Protein AF-A0A926EV95-F1 (afdb_monomer_lite)

Organism: NCBI:txid2763679

Sequence (154 aa):
MSTTTLKIIAVISMIIDHIGLSFPDMPVIFRWIGRISAPLFIFCLVWGFEYTSNIKKYISRMYISSVLMGILNYFISVLHLKNSRLIGMNIFRVLFIILIIVWLYDNWVKRHPKRYIYIGIFIMANDICNNVILIFPNKDKRGLCRIYFSSTSR

Structure (mmCIF, N/CA/C/O backbone):
data_AF-A0A926EV95-F1
#
_entry.id   AF-A0A926EV95-F1
#
loop_
_atom_site.group_PDB
_atom_site.id
_atom_site.type_symbol
_atom_site.label_atom_id
_atom_site.label_alt_id
_atom_site.label_comp_id
_atom_site.label_asym_id
_atom_site.label_entity_id
_atom_site.label_seq_id
_atom_site.pdbx_PDB_ins_code
_atom_site.Cartn_x
_atom_site.Cartn_y
_atom_site.Cartn_z
_atom_site.occupancy
_atom_site.B_iso_or_equiv
_atom_site.auth_seq_id
_atom_site.auth_comp_id
_atom_site.auth_asym_id
_atom_site.auth_atom_id
_atom_site.pdbx_PDB_model_num
ATOM 1 N N . MET A 1 1 ? 3.692 -20.288 6.792 1.00 55.72 1 MET A N 1
ATOM 2 C CA . MET A 1 1 ? 4.321 -19.456 5.741 1.00 55.72 1 MET A CA 1
ATOM 3 C C . MET A 1 1 ? 4.713 -18.121 6.351 1.00 55.72 1 MET A C 1
ATOM 5 O O . MET A 1 1 ? 3.862 -17.484 6.959 1.00 55.72 1 MET A O 1
ATOM 9 N N . SER A 1 2 ? 5.980 -17.716 6.267 1.00 75.06 2 SER A N 1
ATOM 10 C CA . SER A 1 2 ? 6.431 -16.421 6.791 1.00 75.06 2 SER A CA 1
ATOM 11 C C . SER A 1 2 ? 5.833 -15.276 5.965 1.00 75.06 2 SER A C 1
ATOM 13 O O . SER A 1 2 ? 5.866 -15.288 4.734 1.00 75.06 2 SER A O 1
ATOM 15 N N . THR A 1 3 ? 5.286 -14.260 6.636 1.00 75.88 3 THR A N 1
ATOM 16 C CA . THR A 1 3 ? 4.655 -13.082 6.003 1.00 75.88 3 THR A CA 1
ATOM 17 C C . THR A 1 3 ? 5.612 -12.295 5.099 1.00 75.88 3 THR A C 1
ATOM 19 O O . THR A 1 3 ? 5.179 -11.559 4.216 1.00 75.88 3 THR A O 1
ATOM 22 N N . THR A 1 4 ? 6.921 -12.460 5.289 1.00 83.06 4 THR A N 1
ATOM 23 C CA . THR A 1 4 ? 7.982 -11.912 4.436 1.00 83.06 4 THR A CA 1
ATOM 24 C C . THR A 1 4 ? 7.997 -12.542 3.045 1.00 83.06 4 THR A C 1
ATOM 26 O O . THR A 1 4 ? 8.116 -11.821 2.059 1.00 83.06 4 THR A O 1
ATOM 29 N N . THR A 1 5 ? 7.797 -13.856 2.946 1.00 84.44 5 THR A N 1
ATOM 30 C CA . THR A 1 5 ? 7.812 -14.590 1.673 1.00 84.44 5 THR A CA 1
ATOM 31 C C . THR A 1 5 ? 6.649 -14.172 0.779 1.00 84.44 5 THR A C 1
ATOM 33 O O . THR A 1 5 ? 6.842 -13.905 -0.402 1.00 84.44 5 THR A O 1
ATOM 36 N N . LEU A 1 6 ? 5.452 -14.011 1.352 1.00 84.00 6 LEU A N 1
ATOM 37 C CA . LEU A 1 6 ? 4.271 -13.541 0.615 1.00 84.00 6 LEU A CA 1
ATOM 38 C C . LEU A 1 6 ? 4.457 -12.122 0.064 1.00 84.00 6 LEU A C 1
ATOM 40 O O . LEU A 1 6 ? 4.109 -11.854 -1.084 1.00 84.00 6 LEU A O 1
ATOM 44 N N . LYS A 1 7 ? 5.062 -11.225 0.853 1.00 82.75 7 LYS A N 1
ATOM 45 C CA . LYS A 1 7 ? 5.380 -9.861 0.403 1.00 82.75 7 LYS A CA 1
ATOM 46 C C . LYS A 1 7 ? 6.362 -9.867 -0.765 1.00 82.75 7 LYS A C 1
ATOM 48 O O . LYS A 1 7 ? 6.157 -9.130 -1.723 1.00 82.75 7 LYS A O 1
ATOM 53 N N . ILE A 1 8 ? 7.400 -10.702 -0.703 1.00 86.12 8 ILE A N 1
ATOM 54 C CA . ILE A 1 8 ? 8.386 -10.833 -1.784 1.00 86.12 8 ILE A CA 1
ATOM 55 C C . ILE A 1 8 ? 7.715 -11.346 -3.063 1.00 86.12 8 ILE A C 1
ATOM 57 O O . ILE A 1 8 ? 7.911 -10.758 -4.122 1.00 86.12 8 ILE A O 1
ATOM 61 N N . ILE A 1 9 ? 6.862 -12.369 -2.963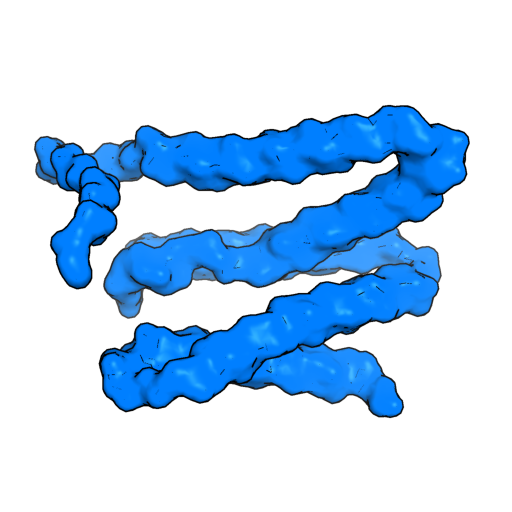 1.00 86.81 9 ILE A N 1
ATOM 62 C CA . ILE A 1 9 ? 6.099 -12.893 -4.106 1.00 86.81 9 ILE A CA 1
ATOM 63 C C . ILE A 1 9 ? 5.209 -11.801 -4.721 1.00 86.81 9 ILE A C 1
ATOM 65 O O . ILE A 1 9 ? 5.165 -11.665 -5.943 1.00 86.81 9 ILE A O 1
ATOM 69 N N . ALA A 1 10 ? 4.546 -10.984 -3.896 1.00 85.12 10 ALA A N 1
ATOM 70 C CA . ALA A 1 10 ? 3.717 -9.879 -4.376 1.00 85.12 10 ALA A CA 1
ATOM 71 C C . ALA A 1 10 ? 4.536 -8.830 -5.150 1.00 85.12 10 ALA A C 1
ATOM 73 O O . ALA A 1 10 ? 4.126 -8.416 -6.238 1.00 85.12 10 ALA A O 1
ATOM 74 N N . VAL A 1 11 ? 5.714 -8.451 -4.635 1.00 85.19 11 VAL A N 1
ATOM 75 C CA . VAL A 1 11 ? 6.623 -7.507 -5.312 1.00 85.19 11 VAL A CA 1
ATOM 76 C C . VAL A 1 11 ? 7.146 -8.089 -6.624 1.00 85.19 11 VAL A C 1
ATOM 78 O O . VAL A 1 11 ? 7.100 -7.405 -7.642 1.00 85.19 11 VAL A O 1
ATOM 81 N N . ILE A 1 12 ? 7.596 -9.346 -6.630 1.00 85.69 12 ILE A N 1
ATOM 82 C CA . ILE A 1 12 ? 8.089 -10.008 -7.847 1.00 85.69 12 ILE A CA 1
ATOM 83 C C . ILE A 1 12 ? 6.984 -10.057 -8.907 1.00 85.69 12 ILE A C 1
ATOM 85 O O . ILE A 1 12 ? 7.220 -9.680 -10.051 1.00 85.69 12 ILE A O 1
ATOM 89 N N . SER A 1 13 ? 5.767 -10.443 -8.519 1.00 82.12 13 SER A N 1
ATOM 90 C CA . SER A 1 13 ? 4.610 -10.480 -9.418 1.00 82.12 13 SER A CA 1
ATOM 91 C C . SER A 1 13 ? 4.293 -9.102 -10.027 1.00 82.12 13 SER A C 1
ATOM 93 O O . SER A 1 13 ? 4.077 -8.990 -11.233 1.00 82.12 13 SER A O 1
ATOM 95 N N . MET A 1 14 ? 4.359 -8.030 -9.227 1.00 83.69 14 MET A N 1
ATOM 96 C CA . MET A 1 14 ? 4.159 -6.652 -9.699 1.00 83.69 14 MET A CA 1
ATOM 97 C C . MET A 1 14 ? 5.259 -6.197 -10.669 1.00 83.69 14 MET A C 1
ATOM 99 O O . MET A 1 14 ? 4.983 -5.522 -11.658 1.00 83.69 14 MET A O 1
ATOM 103 N N . ILE A 1 15 ? 6.517 -6.557 -10.402 1.00 81.06 15 ILE A N 1
ATOM 104 C CA . ILE A 1 15 ? 7.642 -6.215 -11.282 1.00 81.06 15 ILE A CA 1
ATOM 105 C C . ILE A 1 15 ? 7.499 -6.934 -12.627 1.00 81.06 15 ILE A C 1
ATOM 107 O O . ILE A 1 15 ? 7.685 -6.308 -13.669 1.00 81.06 15 ILE A O 1
ATOM 111 N N . ILE A 1 16 ? 7.120 -8.214 -12.615 1.00 78.81 16 ILE A N 1
ATOM 112 C CA . ILE A 1 16 ? 6.880 -8.996 -13.834 1.00 78.81 16 ILE A CA 1
ATOM 113 C C . ILE A 1 16 ? 5.773 -8.356 -14.686 1.00 78.81 16 ILE A C 1
ATOM 115 O O . ILE A 1 16 ? 5.939 -8.255 -15.899 1.00 78.81 16 ILE A O 1
ATOM 119 N N . ASP A 1 17 ? 4.695 -7.856 -14.074 1.00 74.62 17 ASP A N 1
ATOM 120 C CA . ASP A 1 17 ? 3.625 -7.133 -14.783 1.00 74.62 17 ASP A CA 1
ATOM 121 C C . ASP A 1 17 ? 4.133 -5.857 -15.471 1.00 74.62 17 ASP A C 1
ATOM 123 O O . ASP A 1 17 ? 3.874 -5.622 -16.653 1.00 74.62 17 ASP A O 1
ATOM 127 N N . HIS A 1 18 ? 4.937 -5.057 -14.767 1.00 74.19 18 HIS A N 1
ATOM 128 C CA . HIS A 1 18 ? 5.519 -3.833 -15.325 1.00 74.19 18 HIS A CA 1
ATOM 129 C C . HIS A 1 18 ? 6.549 -4.095 -16.433 1.00 74.19 18 HIS A C 1
ATOM 131 O O . HIS A 1 18 ? 6.656 -3.308 -17.383 1.00 74.19 18 HIS A O 1
ATOM 137 N N . ILE A 1 19 ? 7.306 -5.189 -16.325 1.00 72.38 19 ILE A N 1
ATOM 138 C CA . ILE A 1 19 ? 8.215 -5.646 -17.379 1.00 72.38 19 ILE A CA 1
ATOM 139 C C . ILE A 1 19 ? 7.397 -6.113 -18.583 1.00 72.38 19 ILE A C 1
ATOM 141 O O . ILE A 1 19 ? 7.684 -5.691 -19.701 1.00 72.38 19 ILE A O 1
ATOM 145 N N . GLY A 1 20 ? 6.335 -6.890 -18.366 1.00 64.81 20 GLY A N 1
ATOM 146 C CA . GLY A 1 20 ? 5.470 -7.374 -19.438 1.00 64.81 20 GLY A CA 1
ATOM 147 C C . GLY A 1 20 ? 4.749 -6.269 -20.201 1.00 64.81 20 GLY A C 1
ATOM 148 O O . GLY A 1 20 ? 4.593 -6.362 -21.411 1.00 64.81 20 GLY A O 1
ATOM 149 N N . LEU A 1 21 ? 4.407 -5.168 -19.530 1.00 64.12 21 LEU A N 1
ATOM 150 C CA . LEU A 1 21 ? 3.864 -3.972 -20.179 1.00 64.12 21 LEU A CA 1
ATOM 151 C C . LEU A 1 21 ? 4.918 -3.179 -20.976 1.00 64.12 21 LEU A C 1
ATOM 153 O O . LEU A 1 21 ? 4.565 -2.362 -21.825 1.00 64.12 21 LEU A O 1
ATOM 157 N N . SER A 1 22 ? 6.209 -3.393 -20.700 1.00 66.00 22 SER A N 1
ATOM 158 C CA . SER A 1 22 ? 7.309 -2.754 -21.432 1.00 66.00 22 SER A CA 1
ATOM 159 C C . SER A 1 22 ? 7.679 -3.496 -22.727 1.00 66.00 22 SER A C 1
ATOM 161 O O . SER A 1 22 ? 8.364 -2.905 -23.559 1.00 66.00 22 SER A O 1
ATOM 163 N N . PHE A 1 23 ? 7.211 -4.736 -22.930 1.00 68.75 23 PHE A N 1
ATOM 164 C CA . PHE A 1 23 ? 7.431 -5.519 -24.152 1.00 68.75 23 PHE A CA 1
ATOM 165 C C . PHE A 1 23 ? 6.140 -5.611 -24.993 1.00 68.75 23 PHE A C 1
ATOM 167 O O . PHE A 1 23 ? 5.115 -6.050 -24.474 1.00 68.75 23 PHE A O 1
ATOM 174 N N . PRO A 1 24 ? 6.154 -5.217 -26.281 1.00 58.91 24 PRO A N 1
ATOM 175 C CA . PRO A 1 24 ? 4.943 -5.140 -27.106 1.00 58.91 24 PRO A CA 1
ATOM 176 C C . PRO A 1 24 ? 4.315 -6.498 -27.492 1.00 58.91 24 PRO A C 1
ATOM 178 O O . PRO A 1 24 ? 3.129 -6.516 -27.805 1.00 58.91 24 PRO A O 1
ATOM 181 N N . ASP A 1 25 ? 5.045 -7.620 -27.393 1.00 61.84 25 ASP A N 1
ATOM 182 C CA . ASP A 1 25 ? 4.613 -8.947 -27.886 1.00 61.84 25 ASP A CA 1
ATOM 183 C C . ASP A 1 25 ? 4.339 -9.997 -26.781 1.00 61.84 25 ASP A C 1
ATOM 185 O O . ASP A 1 25 ? 4.403 -11.205 -27.015 1.00 61.84 25 ASP A O 1
ATOM 189 N N . MET A 1 26 ? 4.058 -9.578 -25.541 1.00 61.75 26 MET A N 1
ATOM 190 C CA . MET A 1 26 ? 3.883 -10.518 -24.420 1.00 61.75 26 MET A CA 1
ATOM 191 C C . MET A 1 26 ? 2.466 -11.137 -24.347 1.00 61.75 26 MET A C 1
ATOM 193 O O . MET A 1 26 ? 1.472 -10.413 -24.468 1.00 61.75 26 MET A O 1
ATOM 197 N N . PRO A 1 27 ? 2.321 -12.450 -24.057 1.00 70.25 27 PRO A N 1
ATOM 198 C CA . PRO A 1 27 ? 1.014 -13.089 -23.924 1.00 70.25 27 PRO A CA 1
ATOM 199 C C . PRO A 1 27 ? 0.211 -12.581 -22.717 1.00 70.25 27 PRO A C 1
ATOM 201 O O . PRO A 1 27 ? 0.748 -12.279 -21.650 1.00 70.25 27 PRO A O 1
ATOM 204 N N . VAL A 1 28 ? -1.121 -12.581 -22.865 1.00 70.38 28 VAL A N 1
ATOM 205 C CA . VAL A 1 28 ? -2.102 -12.055 -21.891 1.00 70.38 28 VAL A CA 1
ATOM 206 C C . VAL A 1 28 ? -1.943 -12.655 -20.486 1.00 70.38 28 VAL A C 1
ATOM 208 O O . VAL A 1 28 ? -2.265 -11.991 -19.502 1.00 70.38 28 VAL A O 1
ATOM 211 N N . ILE A 1 29 ? -1.407 -13.876 -20.374 1.00 71.94 29 ILE A N 1
ATOM 212 C CA . ILE A 1 29 ? -1.151 -14.587 -19.112 1.00 71.94 29 ILE A CA 1
ATOM 213 C C . ILE A 1 29 ? -0.323 -13.738 -18.133 1.00 71.94 29 ILE A C 1
ATOM 215 O O . ILE A 1 29 ? -0.662 -13.679 -16.952 1.00 71.94 29 ILE A O 1
ATOM 219 N N . PHE A 1 30 ? 0.692 -13.006 -18.601 1.00 68.69 30 PHE A N 1
ATOM 220 C CA . PHE A 1 30 ? 1.517 -12.161 -17.725 1.00 68.69 30 PHE A CA 1
ATOM 221 C C . PHE A 1 30 ? 0.717 -11.043 -17.049 1.00 68.69 30 PHE A C 1
ATOM 223 O O . PHE A 1 30 ? 0.969 -10.705 -15.893 1.00 68.69 30 PHE A O 1
ATOM 230 N N . ARG A 1 31 ? -0.329 -10.551 -17.720 1.00 69.75 31 ARG A N 1
ATOM 231 C CA . ARG A 1 31 ? -1.234 -9.531 -17.179 1.00 69.75 31 ARG A CA 1
ATOM 232 C C . ARG A 1 31 ? -2.168 -10.083 -16.100 1.00 69.75 31 ARG A C 1
ATOM 234 O O . ARG A 1 31 ? -2.618 -9.341 -15.230 1.00 69.75 31 ARG A O 1
ATOM 241 N N . TRP A 1 32 ? -2.470 -11.383 -16.133 1.00 74.62 32 TRP A N 1
ATOM 242 C CA . TRP A 1 32 ? -3.213 -12.048 -15.059 1.00 74.62 32 TRP A CA 1
ATOM 243 C C . TRP A 1 32 ? -2.345 -12.232 -13.814 1.00 74.62 32 TRP A C 1
ATOM 245 O O . TRP A 1 32 ? -2.830 -11.981 -12.712 1.00 74.62 32 TRP A O 1
ATOM 255 N N . ILE A 1 33 ? -1.061 -12.575 -13.984 1.00 76.00 33 ILE A N 1
ATOM 256 C CA . ILE A 1 33 ? -0.093 -12.642 -12.876 1.00 76.00 33 ILE A CA 1
ATOM 257 C C . ILE A 1 33 ? -0.027 -11.295 -12.145 1.00 76.00 33 ILE A C 1
ATOM 259 O O . ILE A 1 33 ? -0.191 -11.257 -10.924 1.00 76.00 33 ILE A O 1
ATOM 263 N N . GLY A 1 34 ? 0.108 -10.190 -12.881 1.00 72.88 34 GLY A N 1
ATOM 264 C CA . GLY A 1 34 ? 0.160 -8.852 -12.291 1.00 72.88 34 GLY A CA 1
ATOM 265 C C . GLY A 1 34 ? -1.060 -8.485 -11.457 1.00 72.88 34 GLY A C 1
ATOM 266 O O . GLY A 1 34 ? -0.941 -7.933 -10.363 1.00 72.88 34 GLY A O 1
ATOM 267 N N . ARG A 1 35 ? -2.254 -8.876 -11.912 1.00 80.50 35 ARG A N 1
ATOM 268 C CA . ARG A 1 35 ? -3.504 -8.643 -11.174 1.00 80.50 35 ARG A CA 1
ATOM 269 C C . ARG A 1 35 ? -3.583 -9.412 -9.860 1.00 80.50 35 ARG A C 1
ATOM 271 O O . ARG A 1 35 ? -4.241 -8.925 -8.948 1.00 80.50 35 ARG A O 1
ATOM 278 N N . ILE A 1 36 ? -2.905 -10.556 -9.737 1.00 83.44 36 ILE A N 1
ATOM 279 C CA . ILE A 1 36 ? -2.821 -11.330 -8.484 1.00 83.44 36 ILE A CA 1
ATOM 280 C C . ILE A 1 36 ? -1.944 -10.610 -7.446 1.00 83.44 36 ILE A C 1
ATOM 282 O O . ILE A 1 36 ? -2.121 -10.802 -6.242 1.00 83.44 36 ILE A O 1
ATOM 286 N N . SER A 1 37 ? -1.047 -9.718 -7.871 1.00 85.00 37 SER A N 1
ATOM 287 C CA . SER A 1 37 ? -0.237 -8.927 -6.941 1.00 85.00 37 SER A CA 1
ATOM 288 C C . SER A 1 37 ? -1.092 -8.027 -6.032 1.00 85.00 37 SER A C 1
ATOM 290 O O . SER A 1 37 ? -0.866 -7.969 -4.822 1.00 85.00 37 SER A O 1
ATOM 292 N N . ALA A 1 38 ? -2.138 -7.390 -6.573 1.00 82.56 38 ALA A N 1
ATOM 293 C CA . ALA A 1 38 ? -3.030 -6.516 -5.807 1.00 82.56 38 ALA A CA 1
ATOM 294 C C . ALA A 1 38 ? -3.718 -7.213 -4.606 1.00 82.56 38 ALA A C 1
ATOM 296 O O . ALA A 1 38 ? -3.551 -6.732 -3.480 1.00 82.56 38 ALA A O 1
ATOM 297 N N . PRO A 1 39 ? -4.435 -8.347 -4.763 1.00 86.62 39 PRO A N 1
ATOM 298 C CA . PRO A 1 39 ? -5.029 -9.054 -3.633 1.00 86.62 39 PRO A CA 1
ATOM 299 C C . PRO A 1 39 ? -3.976 -9.609 -2.664 1.00 86.62 39 PRO A C 1
ATOM 301 O O . PRO A 1 39 ? -4.229 -9.621 -1.460 1.00 86.62 39 PRO A O 1
ATOM 304 N N . LEU A 1 40 ? -2.780 -9.993 -3.132 1.00 88.62 40 LEU A N 1
ATOM 305 C CA . LEU A 1 40 ? -1.689 -10.416 -2.243 1.00 88.62 40 LEU A CA 1
ATOM 306 C C . LEU A 1 40 ? -1.208 -9.279 -1.333 1.00 88.62 40 LEU A C 1
ATOM 308 O O . LEU A 1 40 ? -1.008 -9.493 -0.133 1.00 88.62 40 LEU A O 1
ATOM 312 N N . PHE A 1 41 ? -1.046 -8.068 -1.873 1.00 88.44 41 PHE A N 1
ATOM 313 C CA . PHE A 1 41 ? -0.673 -6.907 -1.065 1.00 88.44 41 PHE A CA 1
ATOM 314 C C . PHE A 1 41 ? -1.757 -6.542 -0.050 1.00 88.44 41 PHE A C 1
ATOM 316 O O . PHE A 1 41 ? -1.427 -6.261 1.103 1.00 88.44 41 PHE A O 1
ATOM 323 N N . ILE A 1 42 ? -3.032 -6.590 -0.448 1.00 89.06 42 ILE A N 1
ATOM 324 C CA . ILE A 1 42 ? -4.162 -6.320 0.452 1.00 89.06 42 ILE A CA 1
ATOM 325 C C . ILE A 1 42 ? -4.210 -7.361 1.575 1.00 89.06 42 ILE A C 1
ATOM 327 O O . ILE A 1 42 ? -4.308 -6.989 2.743 1.00 89.06 42 ILE A O 1
ATOM 331 N N . PHE A 1 43 ? -4.056 -8.647 1.253 1.00 89.88 43 PHE A N 1
ATOM 332 C CA . PHE A 1 43 ? -4.007 -9.715 2.252 1.00 89.88 43 PHE A CA 1
ATOM 333 C C . PHE A 1 43 ? -2.867 -9.500 3.255 1.00 89.88 43 PHE A C 1
ATOM 335 O O . PHE A 1 43 ? -3.084 -9.504 4.466 1.00 89.88 43 PHE A O 1
ATOM 342 N N . CYS A 1 44 ? -1.654 -9.228 2.762 1.00 88.75 44 CYS A N 1
ATOM 343 C CA . CYS A 1 44 ? -0.502 -8.950 3.621 1.00 88.75 44 CYS A CA 1
ATOM 344 C C . CYS A 1 44 ? -0.694 -7.699 4.490 1.00 88.75 44 CYS A C 1
ATOM 346 O O . CYS A 1 44 ? -0.115 -7.618 5.576 1.00 88.75 44 CYS A O 1
ATOM 348 N N . LEU A 1 45 ? -1.455 -6.715 4.009 1.00 90.50 45 LEU A N 1
ATOM 349 C CA . LEU A 1 45 ? -1.756 -5.482 4.727 1.00 90.50 45 LEU A CA 1
ATOM 350 C C . LEU A 1 45 ? -2.755 -5.719 5.856 1.00 90.50 45 LEU A C 1
ATOM 352 O O . LEU A 1 45 ? -2.488 -5.301 6.979 1.00 90.50 45 LEU A O 1
ATOM 356 N N . VAL A 1 46 ? -3.862 -6.412 5.582 1.00 89.19 46 VAL A N 1
ATOM 357 C CA . VAL A 1 46 ? -4.874 -6.752 6.596 1.00 89.19 46 VAL A CA 1
ATOM 358 C C . VAL A 1 46 ? -4.269 -7.662 7.664 1.00 89.19 46 VAL A C 1
ATOM 360 O O . VAL A 1 46 ? -4.387 -7.379 8.852 1.00 89.19 46 VAL A O 1
ATOM 363 N N . TRP A 1 47 ? -3.501 -8.675 7.255 1.00 89.88 47 TRP A N 1
ATOM 364 C CA . TRP A 1 47 ? -2.753 -9.514 8.193 1.00 89.88 47 TRP A CA 1
ATOM 365 C C . TRP A 1 47 ? -1.734 -8.686 8.993 1.00 89.88 47 TRP A C 1
ATOM 367 O O . TRP A 1 47 ? -1.586 -8.829 10.199 1.00 89.88 47 TRP A O 1
ATOM 377 N N . GLY A 1 48 ? -1.023 -7.761 8.347 1.00 86.75 48 GLY A N 1
ATOM 378 C CA . GLY A 1 48 ? -0.085 -6.871 9.036 1.00 86.75 48 GLY A CA 1
ATOM 379 C C . GLY A 1 48 ? -0.755 -5.944 10.055 1.00 86.75 48 GLY A C 1
ATOM 380 O O . GLY A 1 48 ? -0.140 -5.636 11.077 1.00 86.75 48 GLY A O 1
ATOM 381 N N . PHE A 1 49 ? -1.987 -5.517 9.779 1.00 88.00 49 PHE A N 1
ATOM 382 C CA . PHE A 1 49 ? -2.810 -4.686 10.654 1.00 88.00 49 PHE A CA 1
ATOM 383 C C . PHE A 1 49 ? -3.226 -5.449 11.913 1.00 88.00 49 PHE A C 1
ATOM 385 O O . PHE A 1 49 ? -3.012 -4.945 13.011 1.00 88.00 49 PHE A O 1
ATOM 392 N N . GLU A 1 50 ? -3.758 -6.662 11.761 1.00 86.44 50 GLU A N 1
ATOM 393 C CA . GLU A 1 50 ? -4.315 -7.450 12.869 1.00 86.44 50 GLU A CA 1
ATOM 394 C C . GLU A 1 50 ? -3.252 -7.867 13.896 1.00 86.44 50 GLU A 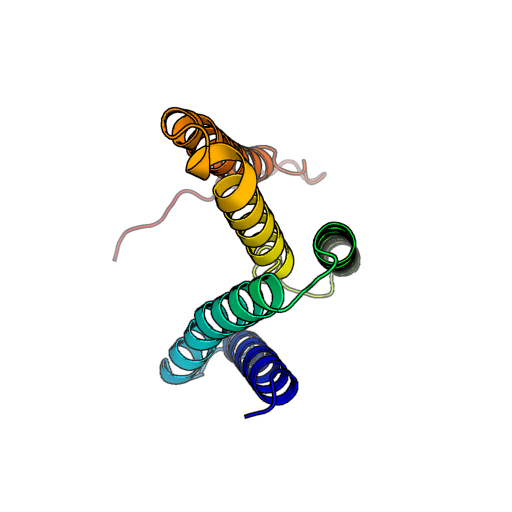C 1
ATOM 396 O O . GLU A 1 50 ? -3.476 -7.794 15.102 1.00 86.44 50 GLU A O 1
ATOM 401 N N . TYR A 1 51 ? -2.054 -8.224 13.429 1.00 86.19 51 TYR A N 1
ATOM 402 C CA . TYR A 1 51 ? -0.955 -8.663 14.297 1.00 86.19 51 TYR A CA 1
ATOM 403 C C . TYR A 1 51 ? -0.063 -7.513 14.806 1.00 86.19 51 TYR A C 1
ATOM 405 O O . TYR A 1 51 ? 0.874 -7.743 15.574 1.00 86.19 51 TYR A O 1
ATOM 413 N N . THR A 1 52 ? -0.303 -6.267 14.384 1.00 87.12 52 THR A N 1
ATOM 414 C CA . THR A 1 52 ? 0.497 -5.111 14.813 1.00 87.12 52 THR A CA 1
ATOM 415 C C . THR A 1 52 ? -0.065 -4.494 16.090 1.00 87.12 52 THR A C 1
ATOM 417 O O . THR A 1 52 ? -1.155 -3.937 16.101 1.00 87.12 52 THR A O 1
ATOM 420 N N . SER A 1 53 ? 0.744 -4.465 17.152 1.00 80.50 53 SER A N 1
ATOM 421 C CA . SER A 1 53 ? 0.391 -3.773 18.403 1.00 80.50 53 SER A CA 1
ATOM 422 C C . SER A 1 53 ? 0.396 -2.236 18.269 1.00 80.50 53 SER A C 1
ATOM 424 O O . SER A 1 53 ? -0.411 -1.552 18.894 1.00 80.50 53 SER A O 1
ATOM 426 N N . ASN A 1 54 ? 1.267 -1.662 17.425 1.00 88.62 54 ASN A N 1
ATOM 427 C CA . ASN A 1 54 ? 1.376 -0.207 17.244 1.00 88.62 54 ASN A CA 1
ATOM 428 C C . ASN A 1 54 ? 0.985 0.245 15.833 1.00 88.62 54 ASN A C 1
ATOM 430 O O . ASN A 1 54 ? 1.821 0.446 14.944 1.00 88.62 54 ASN A O 1
ATOM 434 N N . ILE A 1 55 ? -0.315 0.453 15.654 1.00 87.31 55 ILE A N 1
ATOM 435 C CA . ILE A 1 55 ? -0.893 0.805 14.362 1.00 87.31 55 ILE A CA 1
ATOM 436 C C . ILE A 1 55 ? -0.505 2.196 13.855 1.00 87.31 55 ILE A C 1
ATOM 438 O O . ILE A 1 55 ? -0.289 2.381 12.658 1.00 87.31 55 ILE A O 1
ATOM 442 N N . LYS A 1 56 ? -0.339 3.179 14.747 1.00 87.75 56 LYS A N 1
ATOM 443 C CA . LYS A 1 56 ? 0.032 4.550 14.357 1.00 87.75 56 LYS A CA 1
ATOM 444 C C . LYS A 1 56 ? 1.392 4.569 13.659 1.00 87.75 56 LYS A C 1
ATOM 446 O O . LYS A 1 56 ? 1.557 5.214 12.624 1.00 87.75 56 LYS A O 1
ATOM 451 N N . LYS A 1 57 ? 2.352 3.797 14.184 1.00 89.69 57 LYS A N 1
ATOM 452 C CA . LYS A 1 57 ? 3.673 3.633 13.564 1.00 89.69 57 LYS A CA 1
ATOM 453 C C . LYS A 1 57 ? 3.580 2.902 12.222 1.00 89.69 57 LYS A C 1
ATOM 455 O O . LYS A 1 57 ? 4.320 3.234 11.301 1.00 89.69 57 LYS A O 1
ATOM 460 N N . TYR A 1 58 ? 2.667 1.940 12.086 1.00 89.56 58 TYR A N 1
ATOM 461 C CA . TYR A 1 58 ? 2.441 1.233 10.824 1.00 89.56 58 TYR A CA 1
ATOM 462 C C . TYR A 1 58 ? 1.860 2.148 9.733 1.00 89.56 58 TYR A C 1
ATOM 464 O O . TYR A 1 58 ? 2.396 2.184 8.624 1.00 89.56 58 TYR A O 1
ATOM 472 N N . ILE A 1 59 ? 0.860 2.969 10.074 1.00 89.44 59 ILE A N 1
ATOM 473 C CA . ILE A 1 59 ? 0.279 3.981 9.177 1.00 89.44 59 ILE A CA 1
ATOM 474 C C . ILE A 1 59 ? 1.341 4.994 8.737 1.00 89.44 59 ILE A C 1
ATOM 476 O O . ILE A 1 59 ? 1.478 5.254 7.543 1.00 89.44 59 ILE A O 1
ATOM 480 N N . SER A 1 60 ? 2.135 5.524 9.675 1.00 89.88 60 SER A N 1
ATOM 481 C CA . SER A 1 60 ? 3.210 6.478 9.364 1.00 89.88 60 SER A CA 1
ATOM 482 C C . SER A 1 60 ? 4.255 5.886 8.409 1.00 89.88 60 SER A C 1
ATOM 484 O O . SER A 1 60 ? 4.633 6.531 7.433 1.00 89.88 60 SER A O 1
ATOM 486 N N . ARG A 1 61 ? 4.670 4.630 8.621 1.00 90.31 61 ARG A N 1
ATOM 487 C CA . ARG A 1 61 ? 5.601 3.940 7.713 1.00 90.31 61 ARG A CA 1
ATOM 488 C C . ARG A 1 61 ? 5.030 3.799 6.301 1.00 90.31 61 ARG A C 1
ATOM 490 O O . ARG A 1 61 ? 5.744 4.078 5.344 1.00 90.31 61 ARG A O 1
ATOM 497 N N . MET A 1 62 ? 3.758 3.411 6.167 1.00 90.00 62 MET A N 1
ATOM 498 C CA . MET A 1 62 ? 3.093 3.312 4.859 1.00 90.00 62 MET A CA 1
ATOM 499 C C . MET A 1 62 ? 2.931 4.675 4.178 1.00 90.00 62 MET A C 1
ATOM 501 O O . MET A 1 62 ? 3.137 4.781 2.969 1.00 90.00 62 MET A O 1
ATOM 505 N N . TYR A 1 63 ? 2.630 5.725 4.946 1.00 90.62 63 TYR A N 1
ATOM 506 C CA . TYR A 1 63 ? 2.560 7.093 4.435 1.00 90.62 63 TYR A CA 1
ATOM 507 C C . TYR A 1 63 ? 3.897 7.545 3.841 1.00 90.62 63 TYR A C 1
ATOM 509 O O . TYR A 1 63 ? 3.939 8.011 2.704 1.00 90.62 63 TYR A O 1
ATOM 517 N N . ILE A 1 64 ? 4.996 7.338 4.573 1.00 91.81 64 ILE A N 1
ATOM 518 C CA . ILE A 1 64 ? 6.344 7.692 4.111 1.00 91.81 64 ILE A CA 1
ATOM 519 C C . ILE A 1 64 ? 6.678 6.946 2.814 1.00 91.81 64 ILE A C 1
ATOM 521 O O . ILE A 1 64 ? 7.148 7.568 1.866 1.00 91.81 64 ILE A O 1
ATOM 525 N N . SER A 1 65 ? 6.381 5.643 2.727 1.00 88.12 65 SER A N 1
ATOM 526 C CA . SER A 1 65 ? 6.588 4.866 1.495 1.00 88.12 65 SER A CA 1
ATOM 527 C C . SER A 1 65 ? 5.753 5.386 0.319 1.00 88.12 65 SER A C 1
ATOM 529 O O . SER A 1 65 ? 6.262 5.485 -0.796 1.00 88.12 65 SER A O 1
ATOM 531 N N . SER A 1 66 ? 4.495 5.763 0.561 1.00 88.12 66 SER A N 1
ATOM 532 C CA . SER A 1 66 ? 3.614 6.347 -0.456 1.00 88.12 66 SER A CA 1
ATOM 533 C C . SER A 1 66 ? 4.158 7.677 -0.991 1.00 88.12 66 SER A C 1
ATOM 535 O O . SER A 1 66 ? 4.252 7.855 -2.209 1.00 88.12 66 SER A O 1
ATOM 537 N N . VAL A 1 67 ? 4.579 8.580 -0.099 1.00 88.25 67 VAL A N 1
ATOM 538 C CA . VAL A 1 67 ? 5.164 9.881 -0.460 1.00 88.25 67 VAL A CA 1
ATOM 539 C C . VAL A 1 67 ? 6.483 9.701 -1.205 1.00 88.25 67 VAL A C 1
ATOM 541 O O . VAL A 1 67 ? 6.655 10.287 -2.270 1.00 88.25 67 VAL A O 1
ATOM 544 N N . LEU A 1 68 ? 7.378 8.848 -0.699 1.00 89.31 68 LEU A N 1
ATOM 545 C CA . LEU A 1 68 ? 8.665 8.554 -1.328 1.00 89.31 68 LEU A CA 1
ATOM 546 C C . LEU A 1 68 ? 8.465 8.047 -2.758 1.00 89.31 68 LEU A C 1
ATOM 548 O O . LEU A 1 68 ? 9.077 8.572 -3.685 1.00 89.31 68 LEU A O 1
ATOM 552 N N . MET A 1 69 ? 7.557 7.090 -2.962 1.00 84.88 69 MET A N 1
ATOM 553 C CA . MET A 1 69 ? 7.276 6.572 -4.301 1.00 84.88 69 MET A CA 1
ATOM 554 C C . MET A 1 69 ? 6.612 7.624 -5.207 1.00 84.88 69 MET A C 1
ATOM 556 O O . MET A 1 69 ? 6.863 7.660 -6.409 1.00 84.88 69 MET A O 1
ATOM 560 N N . GLY A 1 70 ? 5.811 8.532 -4.638 1.00 83.25 70 GLY A N 1
ATOM 561 C CA . GLY A 1 70 ? 5.283 9.697 -5.351 1.00 83.25 70 GLY A CA 1
ATOM 562 C C . GLY A 1 70 ? 6.382 10.652 -5.830 1.00 83.25 70 GLY A C 1
ATOM 563 O O . GLY A 1 70 ? 6.360 11.071 -6.987 1.00 83.25 70 GLY A O 1
ATOM 564 N N . ILE A 1 71 ? 7.363 10.944 -4.974 1.00 84.56 71 ILE A N 1
ATOM 565 C CA . ILE A 1 71 ? 8.520 11.788 -5.303 1.00 84.56 71 ILE A CA 1
ATOM 566 C C . ILE A 1 71 ? 9.389 11.118 -6.370 1.00 84.56 71 ILE A C 1
ATOM 568 O O . ILE A 1 71 ? 9.773 11.777 -7.332 1.00 84.56 71 ILE A O 1
ATOM 572 N N . LEU A 1 72 ? 9.659 9.815 -6.247 1.00 82.88 72 LEU A N 1
ATOM 573 C CA . LEU A 1 72 ? 10.409 9.064 -7.258 1.00 82.88 72 LEU A CA 1
ATOM 574 C C . LEU A 1 72 ? 9.716 9.111 -8.622 1.00 82.88 72 LEU A C 1
ATOM 576 O O . LEU A 1 72 ? 10.364 9.409 -9.623 1.00 82.88 72 LEU A O 1
ATOM 580 N N . ASN A 1 73 ? 8.399 8.891 -8.663 1.00 77.88 73 ASN A N 1
ATOM 581 C CA . ASN A 1 73 ? 7.628 8.995 -9.902 1.00 77.88 73 ASN A CA 1
ATOM 582 C C . ASN A 1 73 ? 7.709 10.402 -10.513 1.00 77.88 73 ASN A C 1
ATOM 584 O O . ASN A 1 73 ? 7.875 10.532 -11.726 1.00 77.88 73 ASN A O 1
ATOM 588 N N . TYR A 1 74 ? 7.629 11.450 -9.688 1.00 78.31 74 TYR A N 1
ATOM 589 C CA . TYR A 1 74 ? 7.797 12.830 -10.144 1.00 78.31 74 TYR A CA 1
ATOM 590 C C . TYR A 1 74 ? 9.205 13.080 -10.701 1.00 78.31 74 TYR A C 1
ATOM 592 O O . TYR A 1 74 ? 9.351 13.625 -11.791 1.00 78.31 74 TYR A O 1
ATOM 600 N N . PHE A 1 75 ? 10.245 12.627 -10.001 1.00 79.50 75 PHE A N 1
ATOM 601 C CA . PHE A 1 75 ? 11.634 12.808 -10.418 1.00 79.50 75 PHE A CA 1
ATOM 602 C C . PHE A 1 75 ? 11.937 12.094 -11.744 1.00 79.50 75 PHE A C 1
ATOM 604 O O . PHE A 1 75 ? 12.508 12.693 -12.654 1.00 79.50 75 PHE A O 1
ATOM 611 N N . ILE A 1 76 ? 11.470 10.851 -11.903 1.00 73.81 76 ILE A N 1
ATOM 612 C CA . ILE A 1 76 ? 11.570 10.098 -13.165 1.00 73.81 76 ILE A CA 1
ATOM 613 C C . ILE A 1 76 ? 10.834 10.830 -14.296 1.00 73.81 76 ILE A C 1
ATOM 615 O O . ILE A 1 76 ? 11.338 10.885 -15.419 1.00 73.81 76 ILE A O 1
ATOM 619 N N . SER A 1 77 ? 9.671 11.423 -14.004 1.00 70.06 77 SER A N 1
ATOM 620 C CA . SER A 1 77 ? 8.915 12.217 -14.978 1.00 70.06 77 SER A CA 1
ATOM 621 C C . SER A 1 77 ? 9.673 13.467 -15.431 1.00 70.06 77 SER A C 1
ATOM 623 O O . SER A 1 77 ? 9.605 13.819 -16.605 1.00 70.06 77 SER A O 1
ATOM 625 N N . VAL A 1 78 ? 10.390 14.141 -14.529 1.00 72.56 78 VAL A N 1
ATOM 626 C CA . VAL A 1 78 ? 11.193 15.333 -14.858 1.00 72.56 78 VAL A CA 1
ATOM 627 C C . VAL A 1 78 ? 12.401 14.965 -15.727 1.00 72.56 78 VAL A C 1
ATOM 629 O O . VAL A 1 78 ? 12.729 15.689 -16.669 1.00 72.56 78 VAL A O 1
ATOM 632 N N . LEU A 1 79 ? 13.017 13.808 -15.471 1.00 69.62 79 LEU A N 1
ATOM 633 C CA . LEU A 1 79 ? 14.183 13.309 -16.207 1.00 69.62 79 LEU A CA 1
ATOM 634 C C . LEU A 1 79 ? 13.883 12.809 -17.637 1.00 69.62 79 LEU A C 1
ATOM 636 O O . LEU A 1 79 ? 14.803 12.355 -18.308 1.00 69.62 79 LEU A O 1
ATOM 640 N N . HIS A 1 80 ? 12.636 12.883 -18.126 1.00 62.72 80 HIS A N 1
ATOM 641 C CA . HIS A 1 80 ? 12.238 12.492 -19.494 1.00 62.72 80 HIS A CA 1
ATOM 642 C C . HIS A 1 80 ? 12.649 11.062 -19.917 1.00 62.72 80 HIS A C 1
ATOM 644 O O . HIS A 1 80 ? 12.705 10.746 -21.103 1.00 62.72 80 HIS A O 1
ATOM 650 N N . LEU A 1 81 ? 12.899 10.159 -18.962 1.00 60.25 81 LEU A N 1
ATOM 651 C CA . LEU A 1 81 ? 13.426 8.820 -19.250 1.00 60.25 81 LEU A CA 1
ATOM 652 C C . LEU A 1 81 ? 12.385 7.826 -19.801 1.00 60.25 81 LEU A C 1
ATOM 654 O O . LEU A 1 81 ? 12.767 6.721 -20.183 1.00 60.25 81 LEU A O 1
ATOM 658 N N . LYS A 1 82 ? 11.080 8.145 -19.864 1.00 51.31 82 LYS A N 1
ATOM 659 C CA . LYS A 1 82 ? 10.099 7.194 -20.419 1.00 51.31 82 LYS A CA 1
ATOM 660 C C . LYS A 1 82 ? 8.808 7.820 -20.948 1.00 51.31 82 LYS A C 1
ATOM 662 O O . LYS A 1 82 ? 8.241 8.736 -20.361 1.00 51.31 82 LYS A O 1
ATOM 667 N N . ASN A 1 83 ? 8.347 7.223 -22.049 1.00 47.16 83 ASN A N 1
ATOM 668 C CA . ASN A 1 83 ? 7.063 7.407 -22.718 1.00 47.16 83 ASN A CA 1
ATOM 669 C C . ASN A 1 83 ? 5.903 7.445 -21.699 1.00 47.16 83 ASN A C 1
ATOM 671 O O . ASN A 1 83 ? 5.810 6.603 -20.801 1.00 47.16 83 ASN A O 1
ATOM 675 N N . SER A 1 84 ? 5.023 8.425 -21.855 1.00 49.16 84 SER A N 1
ATOM 676 C CA . SER A 1 84 ? 4.058 9.003 -20.904 1.00 49.16 84 SER A CA 1
ATOM 677 C C . SER A 1 84 ? 2.947 8.079 -20.360 1.00 49.16 84 SER A C 1
ATOM 679 O O . SER A 1 84 ? 1.996 8.558 -19.750 1.00 49.16 84 SER A O 1
ATOM 681 N N . ARG A 1 85 ? 3.053 6.753 -20.529 1.00 45.09 85 ARG A N 1
ATOM 682 C CA . ARG A 1 85 ? 2.043 5.756 -20.110 1.00 45.09 85 ARG A CA 1
ATOM 683 C C . ARG A 1 85 ? 2.361 4.988 -18.822 1.00 45.09 85 ARG A C 1
ATOM 685 O O . ARG A 1 85 ? 1.491 4.284 -18.325 1.00 45.09 85 ARG A O 1
ATOM 692 N N . LEU A 1 86 ? 3.576 5.098 -18.281 1.00 47.97 86 LEU A N 1
ATOM 693 C CA . LEU A 1 86 ? 3.965 4.426 -17.025 1.00 47.97 86 LEU A CA 1
ATOM 694 C C . LEU A 1 86 ? 3.854 5.317 -15.783 1.00 47.97 86 LEU A C 1
ATOM 696 O O . LEU A 1 86 ? 3.993 4.834 -14.661 1.00 47.97 86 LEU A O 1
ATOM 700 N N . ILE A 1 87 ? 3.573 6.606 -15.969 1.00 52.09 87 ILE A N 1
ATOM 701 C CA . ILE A 1 87 ? 3.228 7.506 -14.875 1.00 52.09 87 ILE A CA 1
ATOM 702 C C . ILE A 1 87 ? 1.753 7.282 -14.547 1.00 52.09 87 ILE A C 1
ATOM 704 O O . ILE A 1 87 ? 0.888 7.586 -15.362 1.00 52.09 87 ILE A O 1
ATOM 708 N N . GLY A 1 88 ? 1.439 6.780 -13.354 1.00 54.47 88 GLY A N 1
ATOM 709 C CA . GLY A 1 88 ? 0.078 6.978 -12.851 1.00 54.47 88 GLY A CA 1
ATOM 710 C C . GLY A 1 88 ? -0.306 6.218 -11.595 1.00 54.47 88 GLY A C 1
ATOM 711 O O . GLY A 1 88 ? -1.035 6.756 -10.769 1.00 54.47 88 GLY A O 1
ATOM 712 N N . MET A 1 89 ? 0.182 4.993 -11.404 1.00 62.50 89 MET A N 1
ATOM 713 C CA . MET A 1 89 ? -0.385 4.106 -10.382 1.00 62.50 89 MET A CA 1
ATOM 714 C C . MET A 1 89 ? 0.639 3.799 -9.292 1.00 62.50 89 MET A 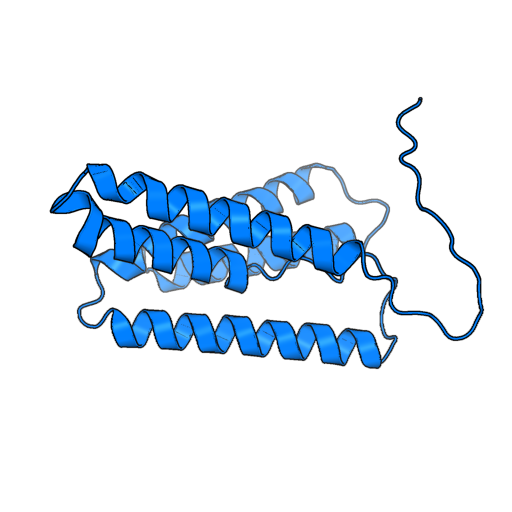C 1
ATOM 716 O O . MET A 1 89 ? 1.466 2.902 -9.411 1.00 62.50 89 MET A O 1
ATOM 720 N N . ASN A 1 90 ? 0.589 4.567 -8.203 1.00 78.62 90 ASN A N 1
ATOM 721 C CA . ASN A 1 90 ? 1.364 4.268 -7.004 1.00 78.62 90 ASN A CA 1
ATOM 722 C C . ASN A 1 90 ? 0.583 3.274 -6.130 1.00 78.62 90 ASN A C 1
ATOM 724 O O . ASN A 1 90 ? -0.312 3.678 -5.386 1.00 78.62 90 ASN A O 1
ATOM 728 N N . ILE A 1 91 ? 0.933 1.986 -6.193 1.00 82.94 91 ILE A N 1
ATOM 729 C CA . ILE A 1 91 ? 0.281 0.940 -5.386 1.00 82.94 91 ILE A CA 1
ATOM 730 C C . ILE A 1 91 ? 0.345 1.244 -3.879 1.00 82.94 91 ILE A C 1
ATOM 732 O O . ILE A 1 91 ? -0.617 0.984 -3.159 1.00 82.94 91 ILE A O 1
ATOM 736 N N . PHE A 1 92 ? 1.419 1.886 -3.397 1.00 84.75 92 PHE A N 1
ATOM 737 C CA . PHE A 1 92 ? 1.543 2.269 -1.987 1.00 84.75 92 PHE A CA 1
ATOM 738 C C . PHE A 1 92 ? 0.505 3.313 -1.572 1.00 84.75 92 PHE A C 1
ATOM 740 O O . PHE A 1 92 ? 0.076 3.309 -0.420 1.00 84.75 92 PHE A O 1
ATOM 747 N N . ARG A 1 93 ? 0.048 4.166 -2.499 1.00 83.94 93 ARG A N 1
ATOM 748 C CA . ARG A 1 93 ? -1.054 5.104 -2.238 1.00 83.94 93 ARG A CA 1
ATOM 749 C C . ARG A 1 93 ? -2.352 4.351 -1.971 1.00 83.94 93 ARG A C 1
ATOM 751 O O . ARG A 1 93 ? -3.038 4.655 -1.001 1.00 83.94 93 ARG A O 1
ATOM 758 N N . VAL A 1 94 ? -2.663 3.359 -2.802 1.00 87.31 94 VAL A N 1
ATOM 759 C CA . VAL A 1 94 ? -3.872 2.536 -2.650 1.00 87.31 94 VAL A CA 1
ATOM 760 C C . VAL A 1 94 ? -3.818 1.751 -1.341 1.00 87.31 94 VAL A C 1
ATOM 762 O O . VAL A 1 94 ? -4.769 1.785 -0.564 1.00 87.31 94 VAL A O 1
ATOM 765 N N . LEU A 1 95 ? -2.680 1.121 -1.039 1.00 89.00 95 LEU A N 1
ATOM 766 C CA . LEU A 1 95 ? -2.476 0.400 0.220 1.00 89.00 95 LEU A CA 1
ATOM 767 C C . LEU A 1 95 ? -2.623 1.316 1.441 1.00 89.00 95 LEU A C 1
ATOM 769 O O . LEU A 1 95 ? -3.263 0.941 2.420 1.00 89.00 95 LEU A O 1
ATOM 773 N N . PHE A 1 96 ? -2.098 2.538 1.374 1.00 89.69 96 PHE A N 1
ATOM 774 C CA . PHE A 1 96 ? -2.263 3.525 2.437 1.00 89.69 96 PHE A CA 1
ATOM 775 C C . PHE A 1 96 ? -3.734 3.916 2.662 1.00 89.69 96 PHE A C 1
ATOM 777 O O . PHE A 1 96 ? -4.185 3.960 3.807 1.00 89.69 96 PHE A O 1
ATOM 784 N N . ILE A 1 97 ? -4.497 4.147 1.589 1.00 88.62 97 ILE A N 1
ATOM 785 C CA . ILE A 1 97 ? -5.935 4.454 1.671 1.00 88.62 97 ILE A CA 1
ATOM 786 C C . ILE A 1 97 ? -6.699 3.285 2.302 1.00 88.62 97 ILE A C 1
ATOM 788 O O . ILE A 1 97 ? -7.468 3.496 3.239 1.00 88.62 97 ILE A O 1
ATOM 792 N N . ILE A 1 98 ? -6.445 2.053 1.849 1.00 90.38 98 ILE A N 1
ATOM 793 C CA . ILE A 1 98 ? -7.058 0.843 2.418 1.00 90.38 98 ILE A CA 1
ATOM 794 C C . ILE A 1 98 ? -6.748 0.745 3.914 1.00 90.38 98 ILE A C 1
ATOM 796 O O . ILE A 1 98 ? -7.644 0.484 4.713 1.00 90.38 98 ILE A O 1
ATOM 800 N N . LEU A 1 99 ? -5.506 1.021 4.315 1.00 90.88 99 LEU A N 1
ATOM 801 C CA . LEU A 1 99 ? -5.109 0.985 5.718 1.00 90.88 99 LEU A CA 1
ATOM 802 C C . LEU A 1 99 ? -5.876 1.999 6.580 1.00 90.88 99 LEU A C 1
ATOM 804 O O . LEU A 1 99 ? -6.306 1.660 7.684 1.00 90.88 99 LEU A O 1
ATOM 808 N N . ILE A 1 100 ? -6.076 3.224 6.081 1.00 90.44 100 ILE A N 1
ATOM 809 C CA . ILE A 1 100 ? -6.893 4.244 6.756 1.00 90.44 100 ILE A CA 1
ATOM 810 C C . ILE A 1 100 ? -8.342 3.779 6.881 1.00 90.44 100 ILE A C 1
ATOM 812 O O . ILE A 1 100 ? -8.934 3.934 7.948 1.00 90.44 100 ILE A O 1
ATOM 816 N N . ILE A 1 101 ? -8.907 3.199 5.821 1.00 90.06 101 ILE A N 1
ATOM 817 C CA . ILE A 1 101 ? -10.286 2.702 5.822 1.00 90.06 101 ILE A CA 1
ATOM 818 C C . ILE A 1 101 ? -10.459 1.619 6.888 1.00 90.06 101 ILE A C 1
ATOM 820 O O . ILE A 1 101 ? -11.376 1.717 7.702 1.00 90.06 101 ILE A O 1
ATOM 824 N N . VAL A 1 102 ? -9.562 0.629 6.932 1.00 90.44 102 VAL A N 1
ATOM 825 C CA . VAL A 1 102 ? -9.609 -0.451 7.933 1.00 90.44 102 VAL A CA 1
ATOM 826 C C . VAL A 1 102 ? -9.455 0.116 9.349 1.00 90.44 102 VAL A C 1
ATOM 828 O O . VAL A 1 102 ? -10.205 -0.256 10.252 1.00 90.44 102 VAL A O 1
ATOM 831 N N . TRP A 1 103 ? -8.550 1.079 9.548 1.00 90.31 103 TRP A N 1
ATOM 832 C CA . TRP A 1 103 ? -8.369 1.737 10.843 1.00 90.31 103 TRP A CA 1
ATOM 833 C C . TRP A 1 103 ? -9.605 2.533 11.293 1.00 90.31 103 TRP A C 1
ATOM 835 O O . TRP A 1 103 ? -10.016 2.425 12.452 1.00 90.31 103 TRP A O 1
ATOM 845 N N . LEU A 1 104 ? -10.221 3.311 10.397 1.00 88.88 104 LEU A N 1
ATOM 846 C CA . LEU A 1 104 ? -11.460 4.048 10.675 1.00 88.88 104 LEU A CA 1
ATOM 847 C C . LEU A 1 104 ? -12.625 3.097 10.945 1.00 88.88 104 LEU A C 1
ATOM 849 O O . LEU A 1 104 ? -13.449 3.362 11.823 1.00 88.88 104 LEU A O 1
ATOM 853 N N . TYR A 1 105 ? -12.688 1.985 10.219 1.00 88.62 105 TYR A N 1
ATOM 854 C CA . TYR A 1 105 ? -13.717 0.977 10.409 1.00 88.62 105 TYR A CA 1
ATOM 855 C C . TYR A 1 105 ? -13.660 0.377 11.822 1.00 88.62 105 TYR A C 1
ATOM 857 O O . TYR A 1 105 ? -14.658 0.436 12.548 1.00 88.62 105 TYR A O 1
ATOM 865 N N . ASP A 1 106 ? -12.491 -0.115 12.245 1.00 88.88 106 ASP A N 1
ATOM 866 C CA . ASP A 1 106 ? -12.336 -0.773 13.549 1.00 88.88 106 ASP A CA 1
ATOM 867 C C . ASP A 1 106 ? -12.518 0.198 14.732 1.00 88.88 106 ASP A C 1
ATOM 869 O O . ASP A 1 106 ? -13.133 -0.150 15.741 1.00 88.88 106 ASP A O 1
ATOM 873 N N . ASN A 1 107 ? -12.079 1.457 14.595 1.00 87.12 107 ASN A N 1
ATOM 874 C CA . ASN A 1 107 ? -12.169 2.435 15.685 1.00 87.12 107 ASN A CA 1
ATOM 875 C C . ASN A 1 107 ? -13.505 3.190 15.753 1.00 87.12 107 ASN A C 1
ATOM 877 O O . ASN A 1 107 ? -13.975 3.506 16.849 1.00 87.12 107 ASN A O 1
ATOM 881 N N . TRP A 1 108 ? -14.085 3.574 14.611 1.00 84.31 108 TRP A N 1
ATOM 882 C CA . TRP A 1 108 ? -15.228 4.497 14.567 1.00 84.31 108 TRP A CA 1
ATOM 883 C C . TRP A 1 108 ? -16.520 3.803 14.165 1.00 84.31 108 TRP A C 1
ATOM 885 O O . TRP A 1 108 ? -17.522 3.956 14.862 1.00 84.31 108 TRP A O 1
ATOM 895 N N . VAL A 1 109 ? -16.512 3.057 13.058 1.00 87.06 109 VAL A N 1
ATOM 896 C CA . VAL A 1 109 ? -17.737 2.451 12.508 1.00 87.06 109 VAL A CA 1
ATOM 897 C C . VAL A 1 109 ? -18.254 1.349 13.424 1.00 87.06 109 VAL A C 1
ATOM 899 O O . VAL A 1 109 ? -19.453 1.295 13.688 1.00 87.06 109 VAL A O 1
ATOM 902 N N . LYS A 1 110 ? -17.350 0.554 14.007 1.00 85.62 110 LYS A N 1
ATOM 903 C CA . LYS A 1 110 ? -17.695 -0.480 14.992 1.00 85.62 110 LYS A CA 1
ATOM 904 C C . LYS A 1 110 ? -18.439 0.074 16.215 1.00 85.62 110 LYS A C 1
ATOM 906 O O . LYS A 1 110 ? -19.296 -0.605 16.766 1.00 85.62 110 LYS A O 1
ATOM 911 N N . ARG A 1 111 ? -18.134 1.312 16.630 1.00 85.12 111 ARG A N 1
ATOM 912 C CA . ARG A 1 111 ? -18.802 1.999 17.754 1.00 85.12 111 ARG A CA 1
ATOM 913 C C . ARG A 1 111 ? -20.044 2.780 17.326 1.00 85.12 111 ARG A C 1
ATOM 915 O O . ARG A 1 111 ? -20.987 2.906 18.099 1.00 85.12 111 ARG A O 1
ATOM 922 N N . HIS A 1 112 ? -20.047 3.317 16.108 1.00 86.25 112 HIS A N 1
ATOM 923 C CA . HIS A 1 112 ? -21.140 4.119 15.570 1.00 86.25 112 HIS A CA 1
ATOM 924 C C . HIS A 1 112 ? -21.377 3.774 14.095 1.00 86.25 112 HIS A C 1
ATOM 926 O O . HIS A 1 112 ? -20.730 4.364 13.222 1.00 86.25 112 HIS A O 1
ATOM 932 N N . PRO A 1 113 ? -22.342 2.887 13.784 1.00 81.69 113 PRO A N 1
ATOM 933 C CA . PRO A 1 113 ? -22.505 2.359 12.433 1.00 81.69 113 PRO A CA 1
ATOM 934 C C . PRO A 1 113 ? -22.782 3.462 11.410 1.00 81.69 113 PRO A C 1
ATOM 936 O O . PRO A 1 113 ? -22.211 3.433 10.332 1.00 81.69 113 PRO A O 1
ATOM 939 N N . LYS A 1 114 ? -23.525 4.524 11.763 1.00 83.88 114 LYS A N 1
ATOM 940 C CA . LYS A 1 114 ? -23.824 5.658 10.859 1.00 83.88 114 LYS A CA 1
ATOM 941 C C . LYS A 1 114 ? -22.583 6.379 10.296 1.00 83.88 114 LYS A C 1
ATOM 943 O O . LYS A 1 114 ? -22.705 7.130 9.333 1.00 83.88 114 LYS A O 1
ATOM 948 N N . ARG A 1 115 ? -21.387 6.161 10.859 1.00 85.69 115 ARG A N 1
ATOM 949 C CA . ARG A 1 115 ? -20.142 6.796 10.398 1.00 85.69 115 ARG A CA 1
ATOM 950 C C . ARG A 1 115 ? -19.566 6.196 9.109 1.00 85.69 115 ARG A C 1
ATOM 952 O O . ARG A 1 115 ? -18.639 6.795 8.567 1.00 85.69 115 ARG A O 1
ATOM 959 N N . TYR A 1 116 ? -20.107 5.092 8.575 1.00 85.38 116 TYR A N 1
ATOM 960 C CA . TYR A 1 116 ? -19.661 4.548 7.277 1.00 85.38 116 TYR A CA 1
ATOM 961 C C . TYR A 1 116 ? -19.794 5.570 6.130 1.00 85.38 116 TYR A C 1
ATOM 963 O O . TYR A 1 116 ? -19.011 5.538 5.184 1.00 85.38 116 TYR A O 1
ATOM 971 N N . ILE A 1 117 ? -20.731 6.522 6.244 1.00 84.50 117 ILE A N 1
ATOM 972 C CA . ILE A 1 117 ? -20.951 7.600 5.268 1.00 84.50 117 ILE A CA 1
ATOM 973 C C . ILE A 1 117 ? -19.675 8.436 5.069 1.00 84.50 117 ILE A C 1
ATOM 975 O O . ILE A 1 117 ? -19.327 8.762 3.938 1.00 84.50 117 ILE A O 1
ATOM 979 N N . TYR A 1 118 ? -18.920 8.715 6.138 1.00 85.19 118 TYR A N 1
ATOM 980 C CA . TYR A 1 118 ? -17.665 9.474 6.044 1.00 85.19 118 TYR A CA 1
ATOM 981 C C . TYR A 1 118 ? -16.578 8.724 5.267 1.00 85.19 118 TYR A C 1
ATOM 983 O O . TYR A 1 118 ? -15.785 9.353 4.570 1.00 85.19 118 TYR A O 1
ATOM 991 N N . ILE A 1 119 ? -16.557 7.389 5.346 1.00 85.75 119 ILE A N 1
ATOM 992 C CA . ILE A 1 119 ? -15.634 6.558 4.561 1.00 85.75 119 ILE A CA 1
ATOM 993 C C . ILE A 1 119 ? -15.987 6.658 3.072 1.00 85.75 119 ILE A C 1
ATOM 995 O O . ILE A 1 119 ? -15.098 6.860 2.248 1.00 85.75 119 ILE A O 1
ATOM 999 N N . GLY A 1 120 ? -17.278 6.589 2.731 1.00 83.75 120 GLY A N 1
ATOM 1000 C CA . GLY A 1 120 ? -17.751 6.766 1.353 1.00 83.75 120 GLY A CA 1
ATOM 1001 C C . GLY A 1 120 ? -17.395 8.140 0.778 1.00 83.75 120 GLY A C 1
ATOM 1002 O O . GLY A 1 120 ? -16.837 8.223 -0.315 1.00 83.75 120 GLY A O 1
ATOM 1003 N N . ILE A 1 121 ? -17.622 9.210 1.552 1.00 86.50 121 ILE A N 1
ATOM 1004 C CA . ILE A 1 121 ? -17.239 10.582 1.174 1.00 86.50 121 ILE A CA 1
ATOM 1005 C C . ILE A 1 121 ? -15.727 10.680 0.930 1.00 86.50 121 ILE A C 1
ATOM 1007 O O . ILE A 1 121 ? -15.300 11.280 -0.054 1.00 86.50 121 ILE A O 1
ATOM 1011 N N . PHE A 1 122 ? -14.909 10.073 1.793 1.00 86.94 122 PHE A N 1
ATOM 1012 C CA . PHE A 1 122 ? -13.454 10.088 1.648 1.00 86.94 122 PHE A CA 1
ATOM 1013 C C . PHE A 1 122 ? -12.979 9.389 0.366 1.00 86.94 122 PHE A C 1
ATOM 1015 O O . PHE A 1 122 ? -12.088 9.901 -0.313 1.00 86.94 122 PHE A O 1
ATOM 1022 N N . ILE A 1 123 ? -13.573 8.247 0.007 1.00 85.44 123 ILE A N 1
ATOM 1023 C CA . ILE A 1 123 ? -13.238 7.527 -1.232 1.00 85.44 123 ILE A CA 1
ATOM 1024 C C . ILE A 1 123 ? -13.610 8.378 -2.449 1.00 85.44 123 ILE A C 1
ATOM 1026 O O . ILE A 1 123 ? -12.745 8.662 -3.276 1.00 85.44 123 ILE A O 1
ATOM 1030 N N . MET A 1 124 ? -14.847 8.885 -2.500 1.00 83.06 124 MET A N 1
ATOM 1031 C CA . MET A 1 124 ? -15.302 9.750 -3.595 1.00 83.06 124 MET A CA 1
ATOM 1032 C C . MET A 1 124 ? -14.419 10.993 -3.747 1.00 83.06 124 MET A C 1
ATOM 1034 O O . MET A 1 124 ? -14.067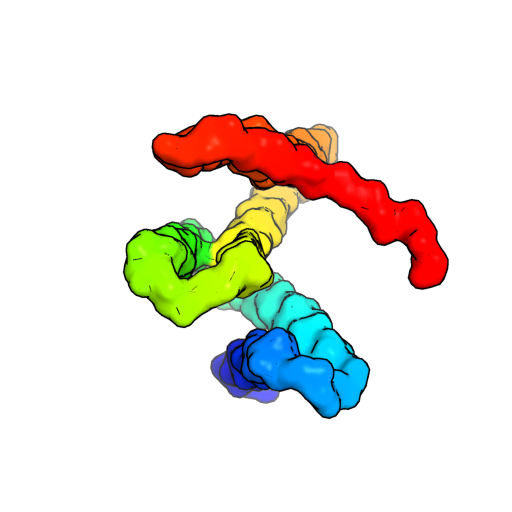 11.365 -4.863 1.00 83.06 124 MET A O 1
ATOM 1038 N N . ALA A 1 125 ? -14.004 11.616 -2.641 1.00 84.50 125 ALA A N 1
ATOM 1039 C CA . ALA A 1 125 ? -13.101 12.762 -2.675 1.00 84.50 125 ALA A CA 1
ATOM 1040 C C . ALA A 1 125 ? -11.726 12.416 -3.279 1.00 84.50 125 ALA A C 1
ATOM 1042 O O . ALA A 1 125 ? -11.170 13.224 -4.023 1.00 84.50 125 ALA A O 1
ATOM 1043 N N . ASN A 1 126 ? -11.183 11.223 -3.004 1.00 81.88 126 ASN A N 1
ATOM 1044 C CA . ASN A 1 126 ? -9.923 10.769 -3.601 1.00 81.88 126 ASN A CA 1
ATOM 1045 C C . ASN A 1 126 ? -10.059 10.546 -5.114 1.00 81.88 126 ASN A C 1
ATOM 1047 O O . ASN A 1 126 ? -9.186 10.980 -5.869 1.00 81.88 126 ASN A O 1
ATOM 1051 N N . ASP A 1 127 ? -11.148 9.919 -5.562 1.00 79.94 127 ASP A N 1
ATOM 1052 C CA . ASP A 1 127 ? -11.414 9.710 -6.989 1.00 79.94 127 ASP A CA 1
ATOM 1053 C C . ASP A 1 127 ? -11.615 11.035 -7.731 1.00 79.94 127 ASP A C 1
ATOM 1055 O O . ASP A 1 127 ? -11.018 11.251 -8.789 1.00 79.94 127 ASP A O 1
ATOM 1059 N N . ILE A 1 128 ? -12.381 11.966 -7.155 1.00 82.38 128 ILE A N 1
ATOM 1060 C CA . ILE A 1 128 ? -12.572 13.310 -7.717 1.00 82.38 128 ILE A CA 1
ATOM 1061 C C . ILE A 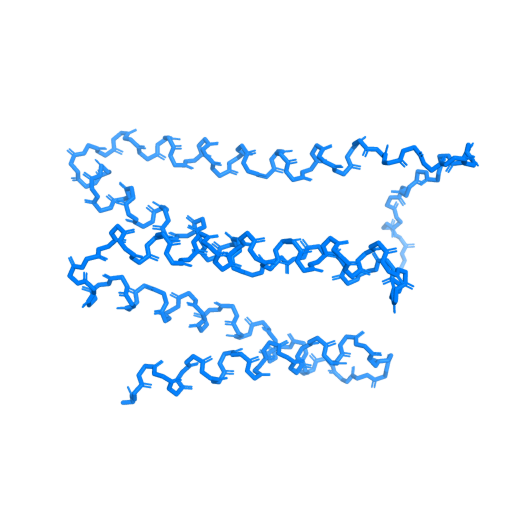1 128 ? -11.230 14.044 -7.795 1.00 82.38 128 ILE A C 1
ATOM 1063 O O . ILE A 1 128 ? -10.902 14.592 -8.842 1.00 82.38 128 ILE A O 1
ATOM 1067 N N . CYS A 1 129 ? -10.415 14.013 -6.738 1.00 76.44 129 CYS A N 1
ATOM 1068 C CA . CYS A 1 129 ? -9.108 14.671 -6.716 1.00 76.44 129 CYS A CA 1
ATOM 1069 C C . CYS A 1 129 ? -8.165 14.124 -7.803 1.00 76.44 129 CYS A C 1
ATOM 1071 O O . CYS A 1 129 ? -7.549 14.899 -8.536 1.00 76.44 129 CYS A O 1
ATOM 1073 N N . ASN A 1 130 ? -8.105 12.798 -7.971 1.00 74.00 130 ASN A N 1
ATOM 1074 C CA . ASN A 1 130 ? -7.294 12.175 -9.022 1.00 74.00 130 ASN A CA 1
ATOM 1075 C C . ASN A 1 130 ? -7.767 12.575 -10.433 1.00 74.00 130 ASN A C 1
ATOM 1077 O O . ASN A 1 130 ? -6.933 12.846 -11.295 1.00 74.00 130 ASN A O 1
ATOM 1081 N N . ASN A 1 131 ? -9.081 12.657 -10.668 1.00 71.25 131 ASN A N 1
ATOM 1082 C CA . ASN A 1 131 ? -9.632 13.081 -11.960 1.00 71.25 131 ASN A CA 1
ATOM 1083 C C . ASN A 1 131 ? -9.448 14.587 -12.217 1.00 71.25 131 ASN A C 1
ATOM 1085 O O . ASN A 1 131 ? -9.136 14.986 -13.335 1.00 71.25 131 ASN A O 1
ATOM 1089 N N . VAL A 1 132 ? -9.573 15.432 -11.192 1.00 72.56 132 VAL A N 1
ATOM 1090 C CA . VAL A 1 132 ? -9.360 16.885 -11.303 1.00 72.56 132 VAL A CA 1
ATOM 1091 C C . VAL A 1 132 ? -7.907 17.209 -11.656 1.00 72.56 132 VAL A C 1
ATOM 1093 O O . VAL A 1 132 ? -7.671 18.063 -12.505 1.00 72.56 132 VAL A O 1
ATOM 1096 N N . ILE A 1 133 ? -6.930 16.492 -11.090 1.00 67.12 133 ILE A N 1
ATOM 1097 C CA . ILE A 1 133 ? -5.507 16.644 -11.450 1.00 67.12 133 ILE A CA 1
ATOM 1098 C C . ILE A 1 133 ? -5.265 16.357 -12.944 1.00 67.12 133 ILE A C 1
ATOM 1100 O O . ILE 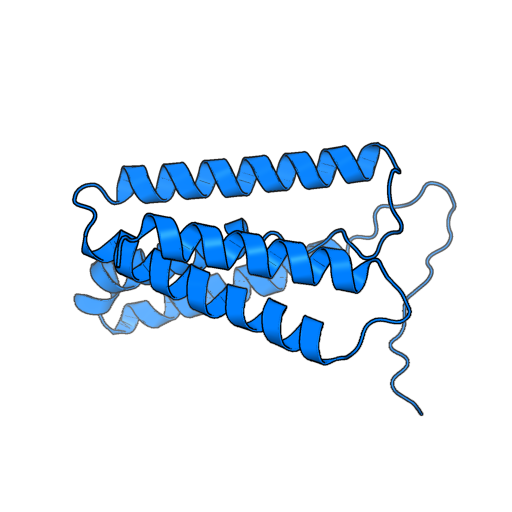A 1 133 ? -4.412 16.998 -13.550 1.00 67.12 133 ILE A O 1
ATOM 1104 N N . LEU A 1 134 ? -6.029 15.446 -13.558 1.00 62.91 134 LEU A N 1
ATOM 1105 C CA . LEU A 1 134 ? -5.959 15.176 -15.001 1.00 62.91 134 LEU A CA 1
ATOM 1106 C C . LEU A 1 134 ? -6.637 16.270 -15.847 1.00 62.91 134 LEU A C 1
ATOM 1108 O O . LEU A 1 134 ? -6.254 16.475 -16.997 1.00 62.91 134 LEU A O 1
ATOM 1112 N N . ILE A 1 135 ? -7.623 16.976 -15.284 1.00 65.19 135 ILE A N 1
ATOM 1113 C CA . ILE A 1 135 ? -8.361 18.070 -15.939 1.00 65.19 135 ILE A CA 1
ATOM 1114 C C . ILE A 1 135 ? -7.585 19.391 -15.908 1.00 65.19 135 ILE A C 1
ATOM 1116 O O . ILE A 1 135 ? -7.863 20.264 -16.725 1.00 65.19 135 ILE A O 1
ATOM 1120 N N . PHE A 1 136 ? -6.600 19.551 -15.021 1.00 58.19 136 PHE A N 1
ATOM 1121 C CA . PHE A 1 136 ? -5.626 20.639 -15.103 1.00 58.19 136 PHE A CA 1
ATOM 1122 C C . PHE A 1 136 ? -4.473 20.207 -16.017 1.00 58.19 136 PHE A C 1
ATOM 1124 O O . PHE A 1 136 ? -3.489 19.649 -15.523 1.00 58.19 136 PHE A O 1
ATOM 1131 N N . PRO A 1 137 ? -4.545 20.434 -17.347 1.00 54.41 137 PRO A N 1
ATOM 1132 C CA . PRO A 1 137 ? -3.401 20.179 -18.194 1.00 54.41 137 PRO A CA 1
ATOM 1133 C C . PRO A 1 137 ? -2.254 21.034 -17.670 1.00 54.41 137 PRO A C 1
ATOM 1135 O O . PRO A 1 137 ? -2.376 22.254 -17.530 1.00 54.41 137 PRO A O 1
ATOM 1138 N N . ASN A 1 138 ? -1.124 20.384 -17.394 1.00 50.66 138 ASN A N 1
ATOM 1139 C CA . ASN A 1 138 ? 0.155 21.067 -17.385 1.00 50.66 138 ASN A CA 1
ATOM 1140 C C . ASN A 1 138 ? 0.203 21.835 -18.711 1.00 50.66 138 ASN A C 1
ATOM 1142 O O . ASN A 1 138 ? 0.193 21.207 -19.773 1.00 50.66 138 ASN A O 1
ATOM 1146 N N . LYS A 1 139 ? 0.100 23.171 -18.657 1.00 42.44 139 LYS A N 1
ATOM 1147 C CA . LYS A 1 139 ? 0.235 24.033 -19.832 1.00 42.44 139 LYS A CA 1
ATOM 1148 C C . LYS A 1 139 ? 1.651 23.809 -20.343 1.00 42.44 139 LYS A C 1
ATOM 1150 O O . LYS A 1 139 ? 2.588 24.492 -19.939 1.00 42.44 139 LYS A O 1
ATOM 1155 N N . ASP A 1 140 ? 1.797 22.817 -21.211 1.00 42.44 140 ASP A N 1
ATOM 1156 C CA . ASP A 1 140 ? 2.985 22.655 -22.013 1.00 42.44 140 ASP A CA 1
ATOM 1157 C C . ASP A 1 140 ? 3.164 23.971 -22.772 1.00 42.44 140 ASP A C 1
ATOM 1159 O O . ASP A 1 140 ? 2.207 24.529 -23.327 1.00 42.44 140 ASP A O 1
ATOM 1163 N N . LYS A 1 141 ? 4.382 24.512 -22.755 1.00 48.62 141 LYS A N 1
ATOM 1164 C CA . LYS A 1 141 ? 4.727 25.838 -23.296 1.00 48.62 141 LYS A CA 1
ATOM 1165 C C . LYS A 1 141 ? 4.591 25.919 -24.832 1.00 48.62 141 LYS A C 1
ATOM 1167 O O . LYS A 1 141 ? 5.167 26.805 -25.451 1.00 48.62 141 LYS A O 1
ATOM 1172 N N . ARG A 1 142 ? 3.839 25.011 -25.466 1.00 45.28 142 ARG A N 1
ATOM 1173 C CA . ARG A 1 142 ? 3.638 24.902 -26.920 1.00 45.28 142 ARG A CA 1
ATOM 1174 C C . ARG A 1 142 ? 2.173 24.855 -27.364 1.00 45.28 142 ARG A C 1
ATOM 1176 O O . ARG A 1 142 ? 1.891 24.321 -28.428 1.00 45.28 142 ARG A O 1
ATOM 1183 N N . GLY A 1 143 ? 1.239 25.397 -26.579 1.00 42.81 143 GLY A N 1
ATOM 1184 C CA . GLY A 1 143 ? -0.057 25.871 -27.095 1.00 42.81 143 GLY A CA 1
ATOM 1185 C C . GLY A 1 143 ? -0.930 24.876 -27.877 1.00 42.81 143 GLY A C 1
ATOM 1186 O O . GLY A 1 143 ? -1.782 25.313 -28.641 1.00 42.81 143 GLY A O 1
ATOM 1187 N N . LEU A 1 144 ? -0.763 23.562 -27.709 1.00 41.09 144 LEU A N 1
ATOM 1188 C CA . LEU A 1 144 ? -1.573 22.564 -28.408 1.00 41.09 144 LEU A CA 1
ATOM 1189 C C . LEU A 1 144 ? -2.327 21.708 -27.391 1.00 41.09 144 LEU A C 1
ATOM 1191 O O . LEU A 1 144 ? -1.850 20.671 -26.934 1.00 41.09 144 LEU A O 1
ATOM 1195 N N . CYS A 1 145 ? -3.540 22.157 -27.056 1.00 40.19 145 CYS A N 1
ATOM 1196 C CA . CYS A 1 145 ? -4.570 21.341 -26.419 1.00 40.19 145 CYS A CA 1
ATOM 1197 C C . CYS A 1 145 ? -4.905 20.154 -27.331 1.00 40.19 145 CYS A C 1
ATOM 1199 O O . CYS A 1 145 ? -5.788 20.246 -28.182 1.00 40.19 145 CYS A O 1
ATOM 1201 N N . ARG A 1 146 ? -4.219 19.021 -27.165 1.00 35.22 146 ARG A N 1
ATOM 1202 C CA . ARG A 1 146 ? -4.679 17.761 -27.748 1.00 35.22 146 ARG A CA 1
ATOM 1203 C C . ARG A 1 146 ? -5.637 17.112 -26.755 1.00 35.22 146 ARG A C 1
ATOM 1205 O O . ARG A 1 146 ? -5.229 16.369 -25.867 1.00 35.22 146 ARG A O 1
ATOM 1212 N N . ILE A 1 147 ? -6.911 17.465 -26.901 1.00 40.28 147 ILE A N 1
ATOM 1213 C CA . ILE A 1 147 ? -8.043 16.817 -26.241 1.00 40.28 147 ILE A CA 1
ATOM 1214 C C . ILE A 1 147 ? -7.993 15.340 -26.652 1.00 40.28 147 ILE A C 1
ATOM 1216 O O . ILE A 1 147 ? -8.305 15.001 -27.792 1.00 40.28 147 ILE A O 1
ATOM 1220 N N . TYR A 1 148 ? -7.545 14.458 -25.757 1.00 37.81 148 TYR A N 1
ATOM 1221 C CA . TYR A 1 148 ? -7.687 13.015 -25.947 1.00 37.81 148 TYR A CA 1
ATOM 1222 C C . TYR A 1 148 ? -9.156 12.658 -25.706 1.00 37.81 148 TYR A C 1
ATOM 1224 O O . TYR A 1 148 ? -9.553 12.250 -24.618 1.00 37.81 148 TYR A O 1
ATOM 1232 N N . PHE A 1 149 ? -9.975 12.876 -26.735 1.00 37.94 149 PHE A N 1
ATOM 1233 C CA . PHE A 1 149 ? -11.303 12.290 -26.829 1.00 37.94 149 PHE A CA 1
ATOM 1234 C C . PHE A 1 149 ? -11.160 10.768 -26.893 1.00 37.94 149 PHE A C 1
ATOM 1236 O O . PHE A 1 149 ? -10.327 10.231 -27.625 1.00 37.94 149 PHE A O 1
ATOM 1243 N N . SER A 1 150 ? -11.992 10.080 -26.118 1.00 42.41 150 SER A N 1
ATOM 1244 C CA . SER A 1 150 ? -12.204 8.642 -26.188 1.00 42.41 150 SER A CA 1
ATOM 1245 C C . SER A 1 150 ? -12.486 8.193 -27.625 1.00 42.41 150 SER A C 1
ATOM 1247 O O . SER A 1 150 ? -13.466 8.639 -28.220 1.00 42.41 150 SER A O 1
ATOM 1249 N N . SER A 1 151 ? -11.709 7.250 -28.155 1.00 38.06 151 SER A N 1
ATOM 1250 C CA . SER A 1 151 ? -12.144 6.432 -29.290 1.00 38.06 151 SER A CA 1
ATOM 1251 C C . SER A 1 151 ? -12.490 5.028 -28.799 1.00 38.06 151 SER A C 1
ATOM 1253 O O . SER A 1 151 ? -11.731 4.073 -28.955 1.00 38.06 151 SER A O 1
ATOM 1255 N N . THR A 1 152 ? -13.674 4.911 -28.205 1.00 43.31 152 THR A N 1
ATOM 1256 C CA . THR A 1 152 ? -14.480 3.702 -28.372 1.00 43.31 152 THR A CA 1
ATOM 1257 C C . THR A 1 152 ? -14.985 3.725 -29.813 1.00 43.31 152 THR A C 1
ATOM 1259 O O . THR A 1 152 ? -15.834 4.551 -30.135 1.00 43.31 152 THR A O 1
ATOM 1262 N N . SER A 1 153 ? -14.415 2.905 -30.697 1.00 41.69 153 SER A N 1
ATOM 1263 C CA . SER A 1 153 ? -15.091 2.301 -31.864 1.00 41.69 153 SER A CA 1
ATOM 1264 C C . SER A 1 153 ? -14.083 1.648 -32.814 1.00 41.69 153 SER A C 1
ATOM 1266 O O . SER A 1 153 ? -13.529 2.298 -33.698 1.00 41.69 153 SER A O 1
ATOM 1268 N N . ARG A 1 154 ? -13.879 0.344 -32.627 1.00 36.50 154 ARG A N 1
ATOM 1269 C CA . ARG A 1 154 ? -14.014 -0.749 -33.610 1.00 36.50 154 ARG A CA 1
ATOM 1270 C C . ARG A 1 154 ? -13.228 -1.959 -33.133 1.00 36.50 154 ARG A C 1
ATOM 1272 O O . ARG A 1 154 ? -12.071 -1.773 -32.703 1.00 36.50 154 ARG A O 1
#

Secondary structure (DSSP, 8-state):
--HHHHHHHHHHHHHHHHHHTTSTT--THHHHHHHHHHHHHHHHHHHHHHT-S-HHHHHHHHHHHHHHHHHHHHHHHHTT-S-TTS-S--HHHHHHHHHHHHHHIIIIITT-GGGHHHHHHHHHHHHHHHHHHHHS----TT------------

pLDDT: mean 75.18, std 15.97, range [35.22, 91.81]

Foldseek 3Di:
DDLVVLLVQLVVLLVQLVVQVVDPDHDCVSVVSNVVSLVSLVVSLVVCCVPDPDLVVVLVVLVVVQVVVVVVLVVVVVVVPDDPPPPDDRSSVVSSLSSVLVVCCVPPCVVPVVCVVVNVVVVVVVVVVSVVVVVPPPPDVPPDPPPPDDPPDD

InterPro domains:
  IPR008875 TraX [PF05857] (3-111)

Radius of gyration: 18.8 Å; chains: 1; bounding box: 38×45×52 Å